Protein AF-A0A5A7TIL2-F1 (afdb_monomer)

Mean predicted aligned error: 17.7 Å

Organism: Cucumis melo var. makuwa (NCBI:txid1194695)

Secondary structure (DSSP, 8-state):
------S-EEEETTEEEE-GGGGGS-TT-GGGG-TTTTSS---SPPPP---HHHHHHHHHT---------TT----------GGG--------TT-----TT-----

pLDDT: mean 71.72, std 18.34, range [30.27, 95.81]

Sequence (107 aa):
MEYERVSGTFRIIGKIAFMGHQHYLPNNHVWRRSKLHDGSVERRPPPVVLNGHDILEQVDFLEFQVMSEHPLLKDKKRKRPLNWMKRSTLLNIEGKTKDTSNAQLDI

Radius of gyration: 23.95 Å; Cα contacts (8 Å, |Δi|>4): 46; chains: 1; bounding box: 37×59×50 Å

Structure (mmCIF, N/CA/C/O backbone):
data_AF-A0A5A7TIL2-F1
#
_entry.id   AF-A0A5A7TIL2-F1
#
loop_
_atom_site.group_PDB
_atom_site.id
_atom_site.type_symbol
_atom_site.label_atom_id
_atom_site.label_alt_id
_atom_site.label_comp_id
_atom_site.label_asym_id
_atom_site.label_entity_id
_atom_site.label_seq_id
_atom_site.pdbx_PDB_ins_code
_atom_site.Cartn_x
_atom_site.Cartn_y
_atom_site.Cartn_z
_atom_site.occupancy
_atom_site.B_iso_or_equiv
_atom_site.auth_seq_id
_atom_site.auth_comp_id
_atom_site.auth_asym_id
_atom_site.auth_atom_id
_atom_site.pdbx_PDB_model_num
ATOM 1 N N . MET A 1 1 ? 20.584 -14.104 8.918 1.00 30.52 1 MET A N 1
ATOM 2 C CA . MET A 1 1 ? 19.147 -14.293 8.641 1.00 30.52 1 MET A CA 1
ATOM 3 C C . MET A 1 1 ? 18.546 -12.914 8.495 1.00 30.52 1 MET A C 1
ATOM 5 O O . MET A 1 1 ? 18.341 -12.225 9.485 1.00 30.52 1 MET A O 1
ATOM 9 N N . GLU A 1 2 ? 18.453 -12.455 7.254 1.00 30.27 2 GLU A N 1
ATOM 10 C CA . GLU A 1 2 ? 17.947 -11.130 6.916 1.00 30.27 2 GLU A CA 1
ATOM 11 C C . GLU A 1 2 ? 16.422 -11.235 6.865 1.00 30.27 2 GLU A C 1
ATOM 13 O O . GLU A 1 2 ? 15.879 -12.015 6.086 1.00 30.27 2 GLU A O 1
ATOM 18 N N . TYR A 1 3 ? 15.730 -10.536 7.763 1.00 33.62 3 TYR A N 1
ATOM 19 C CA . TYR A 1 3 ? 14.277 -10.447 7.703 1.00 33.62 3 TYR A CA 1
ATOM 20 C C . TYR A 1 3 ? 13.921 -9.671 6.436 1.00 33.62 3 TYR A C 1
ATOM 22 O O . TYR A 1 3 ? 14.131 -8.457 6.371 1.00 33.62 3 TYR A O 1
ATOM 30 N N . GLU A 1 4 ? 13.399 -10.361 5.421 1.00 39.22 4 GLU A N 1
ATOM 31 C CA . GLU A 1 4 ? 12.752 -9.696 4.296 1.00 39.22 4 GLU A CA 1
ATOM 32 C C . GLU A 1 4 ? 11.705 -8.728 4.859 1.00 39.22 4 GLU A C 1
ATOM 34 O O . GLU A 1 4 ? 10.888 -9.091 5.708 1.00 39.22 4 GLU A O 1
ATOM 39 N N . ARG A 1 5 ? 11.746 -7.457 4.442 1.00 49.62 5 ARG A N 1
ATOM 40 C CA . ARG A 1 5 ? 10.744 -6.465 4.850 1.00 49.62 5 ARG A CA 1
ATOM 41 C C . ARG A 1 5 ? 9.397 -6.861 4.245 1.00 49.62 5 ARG A C 1
ATOM 43 O O . ARG A 1 5 ? 9.062 -6.467 3.128 1.00 49.62 5 ARG A O 1
ATOM 50 N N . VAL A 1 6 ? 8.626 -7.641 4.997 1.00 52.16 6 VAL A N 1
ATOM 51 C CA . VAL A 1 6 ? 7.275 -8.082 4.621 1.00 52.16 6 VAL A CA 1
ATOM 52 C C . VAL A 1 6 ? 6.308 -6.892 4.546 1.00 52.16 6 VAL A C 1
ATOM 54 O O . VAL A 1 6 ? 5.357 -6.926 3.774 1.00 52.16 6 VAL A O 1
ATOM 57 N N . SER A 1 7 ? 6.576 -5.786 5.253 1.00 54.84 7 SER A N 1
ATOM 58 C CA . SER A 1 7 ? 5.752 -4.576 5.171 1.00 54.84 7 SER A CA 1
ATOM 59 C C . SER A 1 7 ? 6.455 -3.482 4.360 1.00 54.84 7 SER A C 1
ATOM 61 O O . SER A 1 7 ? 7.538 -3.009 4.705 1.00 54.84 7 SER A O 1
ATOM 63 N N . GLY A 1 8 ? 5.833 -3.058 3.255 1.00 67.19 8 GLY A N 1
ATOM 64 C CA . GLY A 1 8 ? 6.268 -1.924 2.427 1.00 67.19 8 GLY A CA 1
ATOM 65 C C . GLY A 1 8 ? 6.041 -0.567 3.101 1.00 67.19 8 GLY A C 1
ATOM 66 O O . GLY A 1 8 ? 5.698 0.402 2.426 1.00 67.19 8 GLY A O 1
ATOM 67 N N . THR A 1 9 ? 6.151 -0.506 4.429 1.00 70.25 9 THR A N 1
ATOM 68 C CA . THR A 1 9 ? 5.963 0.712 5.212 1.00 70.25 9 THR A CA 1
ATOM 69 C C . THR A 1 9 ? 7.303 1.234 5.707 1.00 70.25 9 THR A C 1
ATOM 71 O O . THR A 1 9 ? 8.188 0.476 6.100 1.00 70.25 9 THR A O 1
ATOM 74 N N . PHE A 1 10 ? 7.459 2.551 5.679 1.00 75.81 10 PHE A N 1
ATOM 75 C CA . PHE A 1 10 ? 8.645 3.250 6.152 1.00 75.81 10 PHE A CA 1
ATOM 76 C C . PHE A 1 10 ? 8.237 4.323 7.153 1.00 75.81 10 PHE A C 1
ATOM 78 O O . PHE A 1 10 ? 7.133 4.875 7.108 1.00 75.81 10 PHE A O 1
ATOM 85 N N . ARG A 1 11 ? 9.142 4.611 8.087 1.00 78.62 11 ARG A N 1
ATOM 86 C CA . ARG A 1 11 ? 8.954 5.679 9.064 1.00 78.62 11 ARG A CA 1
ATOM 87 C C . ARG A 1 11 ? 9.53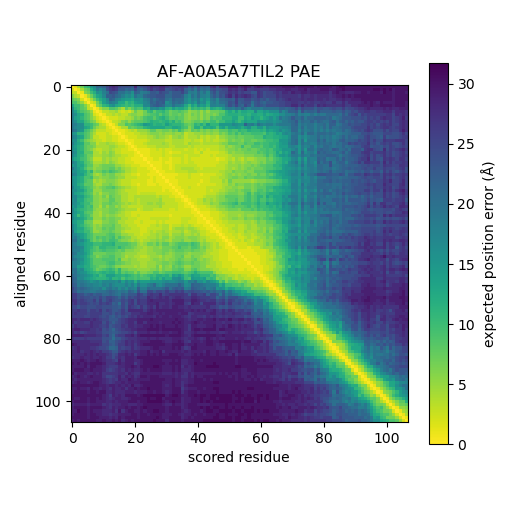1 6.967 8.492 1.00 7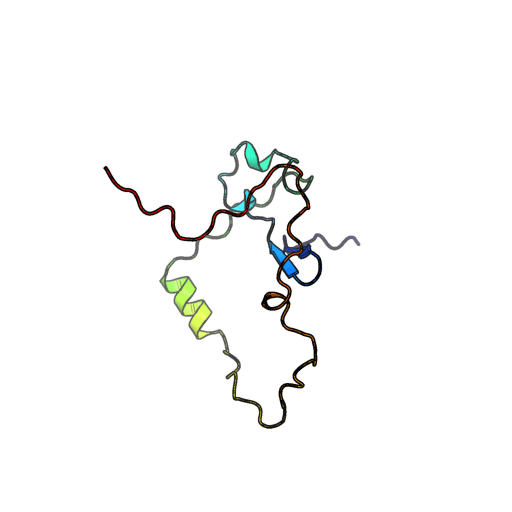8.62 11 ARG A C 1
ATOM 89 O O . ARG A 1 11 ? 10.741 7.089 8.338 1.00 78.62 11 ARG A O 1
ATOM 96 N N . ILE A 1 12 ? 8.657 7.926 8.220 1.00 80.50 12 ILE A N 1
ATOM 97 C CA . ILE A 1 12 ? 9.029 9.338 8.091 1.00 80.50 12 ILE A CA 1
ATOM 98 C C . ILE A 1 12 ? 8.906 9.945 9.491 1.00 80.50 12 ILE A C 1
ATOM 100 O O . ILE A 1 12 ? 8.205 9.404 10.340 1.00 80.50 12 ILE A O 1
ATOM 104 N N . ILE A 1 13 ? 9.590 11.047 9.783 1.00 87.62 13 ILE A N 1
ATOM 105 C CA . ILE A 1 13 ? 9.577 11.701 11.102 1.00 87.62 13 ILE A CA 1
ATOM 106 C C . ILE A 1 13 ? 8.147 11.781 11.679 1.00 87.62 13 ILE A C 1
ATOM 108 O O . ILE A 1 13 ? 7.299 12.530 11.194 1.00 87.62 13 ILE A O 1
ATOM 112 N N . GLY A 1 14 ? 7.879 10.977 12.715 1.00 84.81 14 GLY A N 1
ATOM 113 C CA . GLY A 1 14 ? 6.587 10.902 13.407 1.00 84.81 14 GLY A CA 1
ATOM 114 C C . GLY A 1 14 ? 5.410 10.318 12.610 1.00 84.81 14 GLY A C 1
ATOM 115 O O . GLY A 1 14 ? 4.285 10.388 13.098 1.00 84.81 14 GLY A O 1
ATOM 116 N N . LYS A 1 15 ? 5.628 9.760 11.412 1.00 87.81 15 LYS A N 1
ATOM 117 C CA . LYS A 1 15 ? 4.589 9.209 10.527 1.00 87.81 15 LYS A CA 1
ATOM 118 C C . LYS A 1 15 ? 5.005 7.857 9.947 1.00 87.81 15 LYS A C 1
ATOM 120 O O . LYS A 1 15 ? 6.183 7.594 9.725 1.00 87.81 15 LYS A O 1
ATOM 125 N N . ILE A 1 16 ? 4.027 7.006 9.667 1.00 86.38 16 ILE A N 1
ATOM 126 C CA . ILE A 1 16 ? 4.227 5.792 8.873 1.00 86.38 16 ILE A CA 1
ATOM 127 C C . ILE A 1 16 ? 3.636 6.074 7.502 1.00 86.38 16 ILE A C 1
ATOM 129 O O . ILE A 1 16 ? 2.511 6.560 7.404 1.00 86.38 16 ILE A O 1
ATOM 133 N N . ALA A 1 17 ? 4.406 5.806 6.459 1.00 82.56 17 ALA A N 1
ATOM 134 C CA . ALA A 1 17 ? 3.940 5.913 5.091 1.00 82.56 17 ALA A CA 1
ATOM 135 C C . ALA A 1 17 ? 4.106 4.558 4.397 1.00 82.56 17 ALA A C 1
ATOM 137 O O . ALA A 1 17 ? 5.019 3.791 4.700 1.00 82.56 17 ALA A O 1
ATOM 138 N N . PHE A 1 18 ? 3.175 4.242 3.504 1.00 84.19 18 PHE A N 1
ATOM 139 C CA . PHE A 1 18 ? 3.188 3.024 2.704 1.00 84.19 18 PHE A CA 1
ATOM 140 C C . PHE A 1 18 ? 3.787 3.337 1.329 1.00 84.19 18 PHE A C 1
ATOM 142 O O . PHE A 1 18 ? 3.331 4.264 0.667 1.00 84.19 18 PHE A O 1
ATOM 149 N N . MET A 1 19 ? 4.803 2.583 0.898 1.00 82.56 19 MET A N 1
ATOM 150 C CA . MET A 1 19 ? 5.454 2.755 -0.416 1.00 82.56 19 MET A CA 1
ATOM 151 C C . MET A 1 19 ? 5.222 1.609 -1.387 1.00 82.56 19 MET A C 1
ATOM 153 O O . MET A 1 19 ? 5.493 1.783 -2.571 1.00 82.56 19 MET A O 1
ATOM 157 N N . GLY A 1 20 ? 4.676 0.478 -0.938 1.00 86.31 20 GLY A N 1
ATOM 158 C CA . GLY A 1 20 ? 4.465 -0.725 -1.757 1.00 86.31 20 GLY A CA 1
ATOM 159 C C . GLY A 1 20 ? 3.303 -0.644 -2.753 1.00 86.31 20 GLY A C 1
ATOM 160 O O . GLY A 1 20 ? 2.713 -1.663 -3.093 1.00 86.31 20 GLY A O 1
ATOM 161 N N . HIS A 1 21 ? 2.923 0.549 -3.203 1.00 87.12 21 HIS A N 1
ATOM 162 C CA . HIS A 1 21 ? 1.786 0.750 -4.104 1.00 87.12 21 HIS A CA 1
ATOM 163 C C . HIS A 1 21 ? 2.027 0.183 -5.519 1.00 87.12 21 HIS A C 1
ATOM 165 O O . HIS A 1 21 ? 1.077 -0.185 -6.205 1.00 87.12 21 HIS A O 1
ATOM 171 N N . GLN A 1 22 ? 3.287 0.035 -5.948 1.00 90.62 22 GLN A N 1
ATOM 172 C CA . GLN A 1 22 ? 3.638 -0.543 -7.256 1.00 90.62 22 GLN A CA 1
ATOM 173 C C 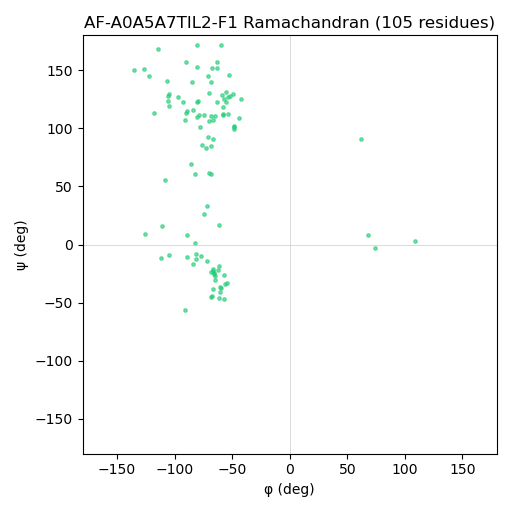. GLN A 1 22 ? 3.189 -2.007 -7.398 1.00 90.62 22 GLN A C 1
ATOM 175 O O . GLN A 1 22 ? 3.006 -2.490 -8.514 1.00 90.62 22 GLN A O 1
ATOM 180 N N . HIS A 1 23 ? 2.971 -2.706 -6.281 1.00 90.06 23 HIS A N 1
ATOM 181 C CA . HIS A 1 23 ? 2.528 -4.096 -6.262 1.00 90.06 23 HIS A CA 1
ATOM 182 C C . HIS A 1 23 ? 1.121 -4.278 -6.860 1.00 90.06 23 HIS A C 1
ATOM 184 O O . HIS A 1 23 ? 0.846 -5.326 -7.440 1.00 90.06 23 HIS A O 1
ATOM 190 N N . TYR A 1 24 ? 0.272 -3.245 -6.801 1.00 90.38 24 TYR A N 1
ATOM 191 C CA . TYR A 1 24 ? -1.087 -3.238 -7.361 1.00 90.38 24 TYR A CA 1
ATOM 192 C C . TYR A 1 24 ? -1.122 -3.054 -8.886 1.00 90.38 24 TYR A C 1
ATOM 194 O O . TYR A 1 24 ? -2.173 -3.198 -9.505 1.00 90.38 24 TYR A O 1
ATOM 202 N N . LEU A 1 25 ? 0.014 -2.727 -9.508 1.00 90.62 25 LEU A N 1
ATOM 203 C CA . LEU A 1 25 ? 0.107 -2.599 -10.959 1.00 90.62 25 LEU A CA 1
ATOM 204 C C . LEU A 1 25 ? 0.251 -3.978 -11.620 1.00 90.62 25 LEU A C 1
ATOM 206 O O . LEU A 1 25 ? 0.846 -4.881 -11.020 1.00 90.62 25 LEU A O 1
ATOM 210 N N . PRO A 1 26 ? -0.196 -4.134 -12.883 1.00 89.94 26 PRO A N 1
ATOM 211 C CA . PRO A 1 26 ? 0.014 -5.358 -13.649 1.00 89.94 26 PRO A CA 1
ATOM 212 C C . PRO A 1 26 ? 1.488 -5.771 -13.681 1.00 89.94 26 PRO A C 1
ATOM 214 O O . PRO A 1 26 ? 2.372 -4.921 -13.774 1.00 89.94 26 PRO A O 1
ATOM 217 N N . ASN A 1 27 ? 1.769 -7.076 -13.691 1.00 89.00 27 ASN A N 1
ATOM 218 C CA . ASN A 1 27 ? 3.141 -7.601 -13.614 1.00 89.00 27 ASN A CA 1
ATOM 219 C C . ASN A 1 27 ? 4.099 -7.042 -14.683 1.00 89.00 27 ASN A C 1
ATOM 221 O O . ASN A 1 27 ? 5.284 -6.862 -14.410 1.00 89.00 27 ASN A O 1
ATOM 225 N N . ASN A 1 28 ? 3.604 -6.740 -15.889 1.00 90.38 28 ASN A N 1
ATOM 226 C CA . ASN A 1 28 ? 4.420 -6.189 -16.977 1.00 90.38 28 ASN A CA 1
ATOM 227 C C . ASN A 1 28 ? 4.487 -4.647 -16.985 1.00 90.38 28 ASN A C 1
ATOM 229 O O . ASN A 1 28 ? 4.990 -4.051 -17.935 1.00 90.38 28 ASN A O 1
ATOM 233 N N . HIS A 1 29 ? 3.971 -3.974 -15.954 1.00 92.69 29 HIS A N 1
ATOM 234 C CA . HIS A 1 29 ? 3.960 -2.518 -15.902 1.00 92.69 29 HIS A CA 1
ATOM 235 C C . HIS A 1 29 ? 5.377 -1.958 -15.702 1.00 92.69 29 HIS A C 1
ATOM 237 O O . HIS A 1 29 ? 6.089 -2.345 -14.773 1.00 92.69 29 HIS A O 1
ATOM 243 N N . VAL A 1 30 ? 5.780 -0.990 -16.532 1.00 93.81 30 VAL A N 1
ATOM 244 C CA . VAL A 1 30 ? 7.137 -0.405 -16.524 1.00 93.81 30 VAL A CA 1
ATOM 245 C C . VAL A 1 30 ? 7.541 0.159 -15.160 1.00 93.81 30 VAL A C 1
ATOM 247 O O . VAL A 1 30 ? 8.693 0.038 -14.750 1.00 93.81 30 VAL A O 1
ATOM 250 N N . TRP A 1 31 ? 6.585 0.706 -14.406 1.00 91.00 31 TRP A N 1
ATOM 251 C CA . TRP A 1 31 ? 6.854 1.250 -13.074 1.00 91.00 31 TRP A CA 1
ATOM 252 C C . TRP A 1 31 ? 7.252 0.202 -12.040 1.00 91.00 31 TRP A C 1
ATOM 254 O O . TRP A 1 31 ? 7.963 0.571 -11.116 1.00 91.00 31 TRP A O 1
ATOM 264 N N . ARG A 1 32 ? 6.914 -1.085 -12.202 1.00 91.94 32 ARG A N 1
ATOM 265 C CA . ARG A 1 32 ? 7.438 -2.142 -11.316 1.00 91.94 32 ARG A CA 1
ATOM 266 C C . ARG A 1 32 ? 8.950 -2.330 -11.456 1.00 91.94 32 ARG A C 1
ATOM 268 O O . ARG A 1 32 ? 9.604 -2.767 -10.518 1.00 91.94 32 ARG A O 1
ATOM 275 N N . ARG A 1 33 ? 9.518 -1.978 -12.616 1.00 91.56 33 ARG A N 1
ATOM 276 C CA . ARG A 1 33 ? 10.965 -2.043 -12.896 1.00 91.56 33 ARG A CA 1
ATOM 277 C C . ARG A 1 33 ? 11.706 -0.762 -12.510 1.00 91.56 33 ARG A C 1
ATOM 279 O O . ARG A 1 33 ? 12.935 -0.746 -12.519 1.00 91.56 33 ARG A O 1
ATOM 286 N N . SER A 1 34 ? 10.975 0.307 -12.197 1.00 91.00 34 SER A N 1
ATOM 287 C CA . SER A 1 34 ? 11.554 1.604 -11.866 1.00 91.00 34 SER A CA 1
ATOM 288 C C . SER A 1 34 ? 12.024 1.643 -10.417 1.00 91.00 34 SER A C 1
ATOM 290 O O . SER A 1 34 ? 11.221 1.502 -9.499 1.00 91.00 34 SER A O 1
ATOM 292 N N . LYS A 1 35 ? 13.311 1.942 -10.225 1.00 89.94 35 LYS A N 1
ATOM 293 C CA . LYS A 1 35 ? 13.923 2.172 -8.907 1.00 89.94 35 LYS A CA 1
ATOM 294 C C . LYS A 1 35 ? 13.708 3.592 -8.375 1.00 89.94 35 LYS A C 1
ATOM 296 O O . LYS A 1 35 ? 14.220 3.925 -7.313 1.00 89.94 35 LYS A O 1
ATOM 301 N N . LEU A 1 36 ? 12.986 4.447 -9.105 1.00 86.81 36 LEU A N 1
ATOM 302 C CA . LEU A 1 36 ? 12.799 5.852 -8.727 1.00 86.81 36 LEU A CA 1
ATOM 303 C C . LEU A 1 36 ? 11.975 6.028 -7.445 1.00 86.81 36 LEU A C 1
ATOM 305 O O . LEU A 1 36 ? 12.056 7.083 -6.827 1.00 86.81 36 LEU A O 1
ATOM 309 N N . HIS A 1 37 ? 11.176 5.028 -7.060 1.00 81.38 37 HIS A N 1
ATOM 310 C CA . HIS A 1 37 ? 10.251 5.155 -5.938 1.00 81.38 37 HIS A CA 1
ATOM 311 C C . HIS A 1 37 ? 10.864 4.731 -4.595 1.00 81.38 37 HIS A C 1
ATOM 313 O O . HIS A 1 37 ? 10.889 5.518 -3.653 1.00 81.38 37 HIS A O 1
ATOM 319 N N . ASP A 1 38 ? 11.367 3.500 -4.498 1.00 82.56 38 ASP A N 1
ATOM 320 C CA . ASP A 1 38 ? 11.911 2.920 -3.261 1.00 82.56 38 ASP A CA 1
ATOM 321 C C . ASP A 1 38 ? 13.346 2.379 -3.428 1.00 82.56 38 ASP A C 1
ATOM 323 O O . ASP A 1 38 ? 13.875 1.704 -2.543 1.00 82.56 38 ASP A O 1
ATOM 327 N N . GLY A 1 39 ? 13.984 2.651 -4.572 1.00 87.56 39 GLY A N 1
ATOM 328 C CA . GLY A 1 39 ? 15.297 2.107 -4.924 1.00 87.56 39 GLY A CA 1
ATOM 329 C C . GLY A 1 39 ? 15.280 0.627 -5.322 1.00 87.56 39 GLY A C 1
ATOM 330 O O . GLY A 1 39 ? 16.324 0.089 -5.703 1.00 87.56 39 GLY A O 1
ATOM 331 N N . SER A 1 40 ? 14.124 -0.036 -5.263 1.00 87.50 40 SER A N 1
ATOM 332 C CA . SER A 1 40 ? 13.963 -1.465 -5.492 1.00 87.50 40 SER A CA 1
ATOM 333 C C . SER A 1 40 ? 13.136 -1.749 -6.751 1.00 87.50 40 SER A C 1
ATOM 335 O O . SER A 1 40 ? 12.604 -0.858 -7.407 1.00 87.50 40 SER A O 1
ATOM 337 N N . VAL A 1 41 ? 13.138 -3.013 -7.169 1.00 90.12 41 VAL A N 1
ATOM 338 C CA . VAL A 1 41 ? 12.298 -3.503 -8.267 1.00 90.12 41 VAL A CA 1
ATOM 339 C C . VAL A 1 41 ? 11.181 -4.309 -7.624 1.00 90.12 41 VAL A C 1
ATOM 341 O O . VAL A 1 41 ? 11.462 -5.274 -6.913 1.00 90.12 41 VAL A O 1
ATOM 344 N N . GLU A 1 42 ? 9.929 -3.949 -7.894 1.00 91.25 42 GLU A N 1
ATOM 345 C CA . GLU A 1 42 ? 8.764 -4.603 -7.301 1.00 91.25 42 GLU A CA 1
ATOM 346 C C . GLU A 1 42 ? 8.488 -5.941 -8.008 1.00 91.25 42 GLU A C 1
ATOM 348 O O . GLU A 1 42 ? 7.953 -6.000 -9.122 1.00 91.25 42 GLU A O 1
ATOM 353 N N . ARG A 1 43 ? 8.902 -7.032 -7.355 1.00 90.25 43 ARG A N 1
ATOM 354 C CA . ARG A 1 43 ? 8.832 -8.415 -7.864 1.00 90.25 43 ARG A CA 1
ATOM 355 C C . ARG A 1 43 ? 7.728 -9.251 -7.233 1.00 90.25 43 ARG A C 1
ATOM 357 O O . ARG A 1 43 ? 7.501 -10.369 -7.684 1.00 90.25 43 ARG A O 1
ATOM 364 N N . ARG A 1 44 ? 7.063 -8.752 -6.191 1.00 89.44 44 ARG A N 1
ATOM 365 C CA . ARG A 1 44 ? 5.996 -9.501 -5.523 1.00 89.44 44 ARG A CA 1
ATOM 366 C C . ARG A 1 44 ? 4.836 -9.747 -6.512 1.00 89.44 44 ARG A C 1
ATOM 368 O O . ARG A 1 44 ? 4.669 -8.935 -7.429 1.00 89.44 44 ARG A O 1
ATOM 375 N N . PRO A 1 45 ? 4.039 -10.822 -6.372 1.00 86.56 45 PRO A N 1
ATOM 376 C CA . PRO A 1 45 ? 2.839 -11.030 -7.200 1.00 86.56 45 PRO A CA 1
ATOM 377 C C . PRO A 1 45 ? 1.844 -9.870 -7.022 1.00 86.56 45 PRO A C 1
ATOM 379 O O . PRO A 1 45 ? 2.089 -9.026 -6.183 1.00 86.56 45 PRO A O 1
ATOM 382 N N . PRO A 1 46 ? 0.759 -9.746 -7.794 1.00 85.50 46 PRO A N 1
ATOM 383 C CA . PRO A 1 46 ? -0.329 -8.831 -7.451 1.00 85.50 46 PRO A CA 1
ATOM 384 C C . PRO A 1 46 ? -0.992 -9.243 -6.124 1.00 85.50 46 PRO A C 1
ATOM 386 O O . PRO A 1 46 ? -0.918 -10.422 -5.756 1.00 85.50 46 PRO A O 1
ATOM 389 N N . PRO A 1 47 ? -1.666 -8.320 -5.416 1.00 87.50 47 PRO A N 1
ATOM 390 C CA . PRO A 1 47 ? -2.366 -8.681 -4.198 1.00 87.50 47 PRO A CA 1
ATOM 391 C C . PRO A 1 47 ? -3.550 -9.586 -4.539 1.00 87.50 47 PRO A C 1
ATOM 393 O O . PRO A 1 47 ? -4.121 -9.504 -5.631 1.00 87.50 47 PRO A O 1
ATOM 396 N N . VAL A 1 48 ? -3.927 -10.438 -3.589 1.00 89.19 48 VAL A N 1
ATOM 397 C CA . VAL A 1 48 ? -5.125 -11.271 -3.722 1.00 89.19 48 VAL A CA 1
ATOM 398 C C . VAL A 1 48 ? -6.337 -10.350 -3.803 1.00 89.19 48 VAL A C 1
ATOM 400 O O . VAL A 1 48 ? -6.561 -9.523 -2.919 1.00 89.19 48 VAL A O 1
ATOM 403 N N . VAL A 1 49 ? -7.103 -10.476 -4.884 1.00 88.81 49 VAL A N 1
ATOM 404 C CA . VAL A 1 49 ? -8.368 -9.763 -5.036 1.00 88.81 49 VAL A CA 1
ATOM 405 C C . VAL A 1 49 ? -9.414 -10.539 -4.248 1.00 88.81 49 VAL A C 1
ATOM 407 O O . VAL A 1 49 ? -9.774 -11.649 -4.630 1.00 88.81 49 VAL A O 1
ATOM 410 N N . LEU A 1 50 ? -9.859 -9.963 -3.136 1.00 91.44 50 LEU A N 1
ATOM 411 C CA . LEU A 1 50 ? -10.953 -10.497 -2.333 1.00 91.44 50 LEU A CA 1
ATOM 412 C C . LEU A 1 50 ? -12.283 -10.011 -2.904 1.00 91.44 50 LEU A C 1
ATOM 414 O O . LEU A 1 50 ? -12.399 -8.854 -3.321 1.00 91.44 50 LEU A O 1
ATOM 418 N N . ASN A 1 51 ? -13.284 -10.886 -2.930 1.00 94.38 51 ASN A N 1
ATOM 419 C CA . ASN A 1 51 ? -14.639 -10.476 -3.279 1.00 94.38 51 ASN A CA 1
ATOM 420 C C . ASN A 1 51 ? -15.340 -9.836 -2.059 1.00 94.38 51 ASN A C 1
ATOM 422 O O . ASN A 1 51 ? -14.821 -9.845 -0.943 1.00 94.38 51 ASN A O 1
ATOM 426 N N . GLY A 1 52 ? -16.529 -9.260 -2.266 1.00 95.81 52 GLY A N 1
ATOM 427 C CA . GLY A 1 52 ? -17.267 -8.596 -1.185 1.00 95.81 52 GLY A CA 1
ATOM 428 C C . GLY A 1 52 ? -17.632 -9.525 -0.022 1.00 95.81 52 GLY A C 1
ATOM 429 O O . GLY A 1 52 ? -17.568 -9.101 1.125 1.00 95.81 52 GLY A O 1
ATOM 430 N N . HIS A 1 53 ? -17.963 -10.786 -0.302 1.00 95.44 53 HIS A N 1
ATOM 431 C CA . HIS A 1 53 ? -18.278 -11.783 0.719 1.00 95.44 53 HIS A CA 1
ATOM 432 C C . HIS A 1 53 ? -17.039 -12.162 1.541 1.00 95.44 53 HIS A C 1
ATOM 434 O O . HIS A 1 53 ? -17.115 -12.168 2.763 1.00 95.44 53 HIS A O 1
ATOM 440 N N . ASP A 1 54 ? -15.889 -12.395 0.897 1.00 93.88 54 ASP A N 1
ATOM 441 C CA . ASP A 1 54 ? -14.633 -12.716 1.596 1.00 93.88 54 ASP A CA 1
ATOM 442 C C . ASP A 1 54 ? -14.221 -11.586 2.556 1.00 93.88 54 ASP A C 1
ATOM 444 O O . ASP A 1 54 ? -13.700 -11.830 3.643 1.00 93.88 54 ASP A O 1
ATOM 448 N N . ILE A 1 55 ? -14.452 -10.330 2.155 1.00 93.62 55 ILE A N 1
ATOM 449 C CA . ILE A 1 55 ? -14.174 -9.157 2.994 1.00 93.62 55 ILE A CA 1
ATOM 450 C C . ILE A 1 55 ? -15.124 -9.118 4.193 1.00 93.62 55 ILE A C 1
ATOM 452 O O . ILE A 1 55 ? -14.674 -8.845 5.303 1.00 93.62 55 ILE A O 1
ATOM 456 N N . LEU A 1 56 ? -16.419 -9.378 3.986 1.00 93.56 56 LEU A N 1
ATOM 457 C CA . LEU A 1 56 ? -17.404 -9.408 5.072 1.00 93.56 56 LEU A CA 1
ATOM 458 C C . LEU A 1 56 ? -17.070 -10.497 6.091 1.00 93.56 56 LEU A C 1
ATOM 460 O O . LEU A 1 56 ? -17.014 -10.210 7.281 1.00 93.56 56 LEU A O 1
ATOM 464 N N . GLU A 1 57 ? -16.747 -11.699 5.616 1.00 93.38 57 GLU A N 1
ATOM 465 C CA . GLU A 1 57 ? -16.323 -12.806 6.469 1.00 93.38 57 GLU A CA 1
ATOM 466 C C . GLU A 1 57 ? -15.097 -12.418 7.311 1.00 93.38 57 GLU A C 1
ATOM 468 O O . GLU A 1 57 ? -15.093 -12.593 8.527 1.00 93.38 57 GLU A O 1
ATOM 473 N N . GLN A 1 58 ? -14.075 -11.805 6.703 1.00 92.00 58 GLN A N 1
ATOM 474 C CA . GLN A 1 58 ? -12.905 -11.326 7.446 1.00 92.00 58 GLN A CA 1
ATOM 475 C C . GLN A 1 58 ? -13.257 -10.277 8.504 1.00 92.00 58 GLN A C 1
ATOM 477 O O . GLN A 1 58 ? -12.685 -10.307 9.591 1.00 92.00 58 GLN A O 1
ATOM 482 N N . VAL A 1 59 ? -14.164 -9.347 8.192 1.00 90.38 59 VAL A N 1
ATOM 483 C CA . VAL A 1 59 ? -14.593 -8.298 9.128 1.00 90.38 59 VAL A CA 1
ATOM 484 C C . VAL A 1 59 ? -15.362 -8.887 10.306 1.00 90.38 59 VAL A C 1
ATOM 486 O O . VAL A 1 59 ? -15.145 -8.442 11.431 1.00 90.38 59 VAL A O 1
ATOM 489 N N . ASP A 1 60 ? -16.189 -9.905 10.079 1.00 90.25 60 ASP A N 1
ATOM 490 C CA . ASP A 1 60 ? -16.950 -10.572 11.139 1.00 90.25 60 ASP A CA 1
ATOM 491 C C . ASP A 1 60 ? -16.037 -11.296 12.143 1.00 90.25 60 ASP A C 1
ATOM 493 O O . ASP A 1 60 ? -16.345 -11.362 13.334 1.00 90.25 60 ASP A O 1
ATOM 497 N N . PHE A 1 61 ? -14.878 -11.788 11.694 1.00 86.00 61 PHE A N 1
ATOM 498 C CA . PHE A 1 61 ? -13.867 -12.395 12.565 1.00 86.00 61 PHE A CA 1
ATOM 499 C C . PHE A 1 61 ? -12.957 -11.381 13.279 1.00 86.00 61 PHE A C 1
ATOM 501 O O . PHE A 1 61 ? -12.171 -11.778 14.146 1.00 86.00 61 PHE A O 1
ATOM 508 N N . LEU A 1 62 ? -13.020 -10.086 12.948 1.00 87.38 62 LEU A N 1
ATOM 509 C CA . LEU A 1 62 ? -12.239 -9.066 13.645 1.00 87.38 62 LEU A CA 1
ATOM 510 C C . LEU A 1 62 ? -12.907 -8.709 14.975 1.00 87.38 62 LEU A C 1
ATOM 512 O O . LEU A 1 62 ? -13.936 -8.039 15.026 1.00 87.38 62 LEU A O 1
ATOM 516 N N . GLU A 1 63 ? -12.261 -9.085 16.078 1.00 81.50 63 GLU A N 1
ATOM 517 C CA . GLU A 1 63 ? -12.624 -8.572 17.395 1.00 81.50 63 GLU A CA 1
ATOM 518 C C . GLU A 1 63 ? -12.200 -7.099 17.478 1.00 81.50 63 GLU A C 1
ATOM 520 O O . GLU A 1 63 ? -11.056 -6.754 17.793 1.00 81.50 63 GLU A O 1
ATOM 525 N N . PHE A 1 64 ? -13.118 -6.196 17.130 1.00 74.56 64 PHE A N 1
ATOM 526 C CA . PHE A 1 64 ? -12.901 -4.773 17.339 1.00 74.56 64 PHE A CA 1
ATOM 527 C C . PHE A 1 64 ? -12.812 -4.525 18.839 1.00 74.56 64 PHE A C 1
ATOM 529 O O . PHE A 1 64 ? -13.808 -4.613 19.559 1.00 74.56 64 PHE A O 1
ATOM 536 N N . GLN A 1 65 ? -11.615 -4.180 19.317 1.00 68.38 65 GLN A N 1
ATOM 537 C CA . GLN A 1 65 ? -11.469 -3.674 20.669 1.00 68.38 65 GLN A CA 1
ATOM 538 C C . GLN A 1 65 ? -12.360 -2.439 20.788 1.00 68.38 65 GLN A C 1
ATOM 540 O O . GLN A 1 65 ? -12.109 -1.417 20.144 1.00 68.38 65 GLN A O 1
ATOM 545 N N . VAL A 1 66 ? -13.429 -2.555 21.582 1.00 64.88 66 VAL A N 1
ATOM 546 C CA . VAL A 1 66 ? -14.288 -1.425 21.918 1.00 64.88 66 VAL A CA 1
ATOM 547 C C . VAL A 1 66 ? -13.357 -0.359 22.473 1.00 64.88 66 VAL A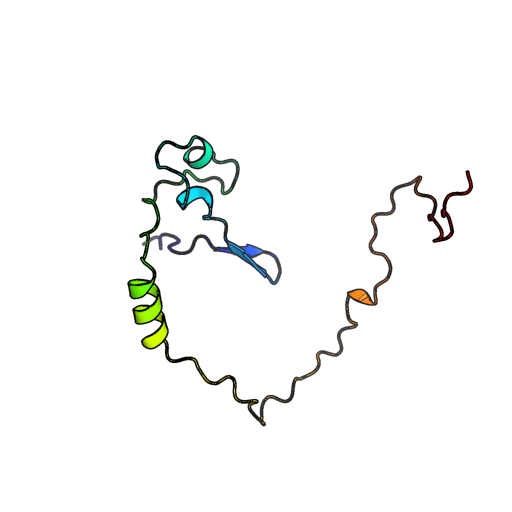 C 1
ATOM 549 O O . VAL A 1 66 ? -12.744 -0.542 23.526 1.00 64.88 66 VAL A O 1
ATOM 552 N N . MET A 1 67 ? -13.216 0.741 21.735 1.00 57.00 67 MET A N 1
ATOM 553 C CA . MET A 1 67 ? -12.550 1.955 22.194 1.00 57.00 67 MET A CA 1
ATOM 554 C C . MET A 1 67 ? -13.450 2.584 23.260 1.00 57.00 67 MET A C 1
ATOM 556 O O . MET A 1 67 ? -14.003 3.662 23.072 1.00 57.00 67 MET A O 1
ATOM 560 N N . SER A 1 68 ? -13.685 1.868 24.360 1.00 53.06 68 SER A N 1
ATOM 561 C CA . SER A 1 68 ? -14.330 2.429 25.529 1.00 53.06 68 SER A CA 1
ATOM 562 C C . SER A 1 68 ? -13.442 3.580 25.960 1.00 53.06 68 SER A C 1
ATOM 564 O O . SER A 1 68 ? -12.230 3.380 26.098 1.00 53.06 68 SER A O 1
ATOM 566 N N . GLU A 1 69 ? -14.022 4.762 26.152 1.00 61.94 69 GLU A N 1
ATOM 567 C CA . GLU A 1 69 ? -13.368 5.833 26.890 1.00 61.94 69 GLU A CA 1
ATOM 568 C C . GLU A 1 69 ? -12.843 5.234 28.191 1.00 61.94 69 GLU A C 1
ATOM 570 O O . GLU A 1 69 ? -13.598 4.960 29.120 1.00 61.94 69 GLU A O 1
ATOM 575 N N . HIS A 1 70 ? -11.552 4.922 28.225 1.00 54.66 70 HIS A N 1
ATOM 576 C CA . HIS A 1 70 ? -10.961 4.277 29.375 1.00 54.66 70 HIS A CA 1
ATOM 577 C C . HIS A 1 70 ? -10.860 5.374 30.439 1.00 54.66 70 HIS A C 1
ATOM 579 O O . HIS A 1 70 ? -10.053 6.291 30.258 1.00 54.66 70 HIS A O 1
ATOM 585 N N . PRO A 1 71 ? -11.622 5.332 31.551 1.00 58.00 71 PRO A N 1
ATOM 586 C CA . PRO A 1 71 ? -11.721 6.469 32.476 1.00 58.00 71 PRO A CA 1
ATOM 587 C C . PRO A 1 71 ? -10.372 6.852 33.112 1.00 58.00 71 PRO A C 1
ATOM 589 O O . PRO A 1 71 ? -10.194 7.958 33.623 1.00 58.00 71 PRO A O 1
ATOM 592 N N . LEU A 1 72 ? -9.396 5.933 33.073 1.00 57.59 72 LEU A N 1
ATOM 593 C CA . LEU A 1 72 ? -8.023 6.154 33.535 1.00 57.59 72 LEU A CA 1
ATOM 594 C C . LEU A 1 72 ? -7.092 6.823 32.512 1.00 57.59 72 LEU A C 1
ATOM 596 O O . LEU A 1 72 ? -6.044 7.336 32.909 1.00 57.59 72 LEU A O 1
ATOM 600 N N . LEU A 1 73 ? -7.436 6.859 31.224 1.00 57.31 73 LEU A N 1
ATOM 601 C CA . LEU A 1 73 ? -6.664 7.586 30.219 1.00 57.31 73 LEU A CA 1
ATOM 602 C C . LEU A 1 73 ? -7.128 9.040 30.208 1.00 57.31 73 LEU A C 1
ATOM 604 O O . LEU A 1 73 ? -7.728 9.526 29.258 1.00 57.31 73 LEU A O 1
ATOM 608 N N . LYS A 1 74 ? -6.824 9.766 31.289 1.00 60.91 74 LYS A N 1
ATOM 609 C CA . LYS A 1 74 ? -6.828 11.226 31.221 1.00 60.91 74 LYS A CA 1
ATOM 610 C C . LYS A 1 74 ? -5.838 11.593 30.132 1.00 60.91 74 LYS A C 1
ATOM 612 O O . LYS A 1 74 ? -4.636 11.378 30.321 1.00 60.91 74 LYS A O 1
ATOM 617 N N . ASP A 1 75 ? -6.333 12.133 29.023 1.0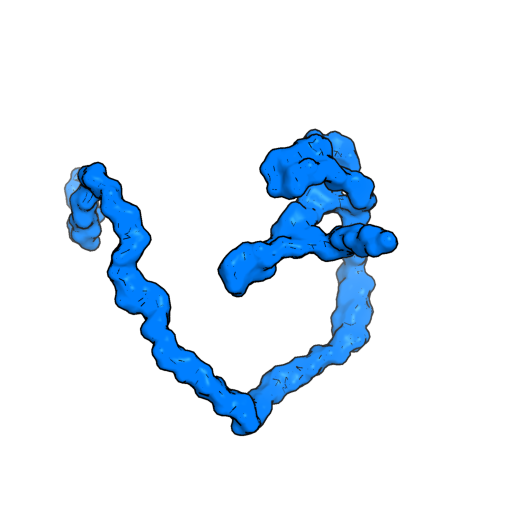0 57.50 75 ASP A N 1
ATOM 618 C CA . ASP A 1 75 ? -5.500 12.762 28.013 1.00 57.50 75 ASP A CA 1
ATOM 619 C C . ASP A 1 75 ? -4.554 13.713 28.736 1.00 57.50 75 ASP A C 1
ATOM 621 O O . ASP A 1 75 ? -4.929 14.806 29.176 1.00 57.50 75 ASP A O 1
ATOM 625 N N . LYS A 1 76 ? -3.297 13.291 28.903 1.00 61.16 76 LYS A N 1
ATOM 626 C CA . LYS A 1 76 ? -2.230 14.192 29.307 1.00 61.16 76 LYS A CA 1
ATOM 627 C C . LYS A 1 76 ? -2.054 15.107 28.112 1.00 61.16 76 LYS A C 1
ATOM 629 O O . LYS A 1 76 ? -1.218 14.837 27.251 1.00 61.16 76 LYS A O 1
ATOM 634 N N . LYS A 1 77 ? -2.874 16.165 28.044 1.00 60.38 77 LYS A N 1
ATOM 635 C CA . LYS A 1 77 ? -2.729 17.275 27.108 1.00 60.38 77 LYS A CA 1
ATOM 636 C C . LYS A 1 77 ? -1.272 17.688 27.193 1.00 60.38 77 LYS A C 1
ATOM 638 O O . LYS A 1 77 ? -0.847 18.338 28.150 1.00 60.38 77 LYS A O 1
ATOM 643 N N . ARG A 1 78 ? -0.470 17.254 26.222 1.00 60.53 78 ARG A N 1
ATOM 644 C CA . ARG A 1 78 ? 0.889 17.754 26.081 1.00 60.53 78 ARG A CA 1
ATOM 645 C C . ARG A 1 78 ? 0.714 19.256 25.922 1.00 60.53 78 ARG A C 1
ATOM 647 O O . ARG A 1 78 ? 0.056 19.686 24.979 1.00 60.53 78 ARG A O 1
AT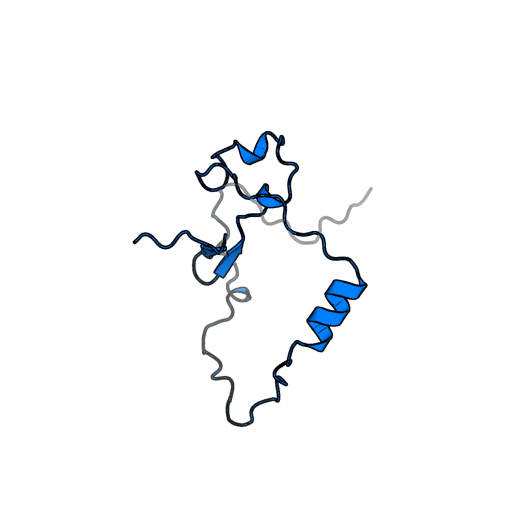OM 654 N N . LYS A 1 79 ? 1.269 20.044 26.847 1.00 60.62 79 LYS A N 1
ATOM 655 C CA . LYS A 1 79 ? 1.354 21.507 26.744 1.00 60.62 79 LYS A CA 1
ATOM 656 C C . LY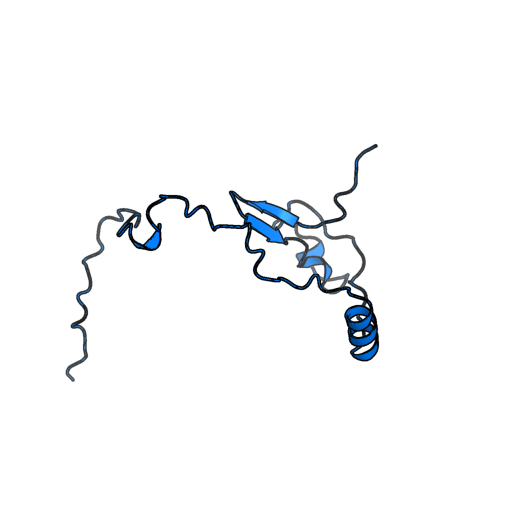S A 1 79 ? 2.325 21.876 25.618 1.00 60.62 79 LYS A C 1
ATOM 658 O O . LYS A 1 79 ? 3.385 22.440 25.852 1.00 60.62 79 LYS A O 1
ATOM 663 N N . ARG A 1 80 ? 2.019 21.461 24.393 1.00 62.28 80 ARG A N 1
ATOM 664 C CA . ARG A 1 80 ? 2.713 21.893 23.190 1.00 62.28 80 ARG A CA 1
ATOM 665 C C . ARG A 1 80 ? 1.773 22.865 22.491 1.00 62.28 80 ARG A C 1
ATOM 667 O O . ARG A 1 80 ? 0.611 22.507 22.299 1.00 62.28 80 ARG A O 1
ATOM 674 N N . PRO A 1 81 ? 2.230 24.077 22.146 1.00 61.78 81 PRO A N 1
ATOM 675 C CA . PRO A 1 81 ? 1.423 24.970 21.336 1.00 61.78 81 PRO A CA 1
ATOM 676 C C . PRO A 1 81 ? 1.047 24.236 20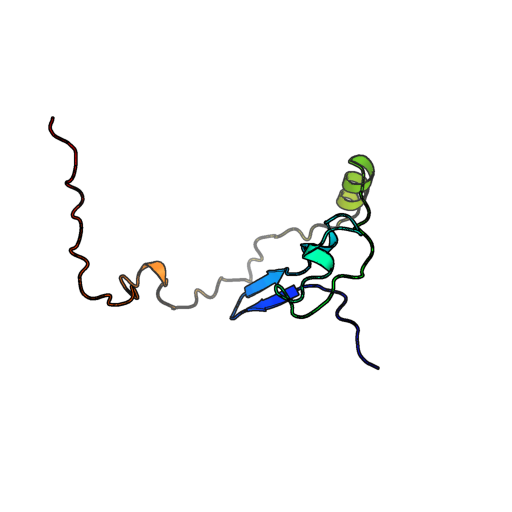.049 1.00 61.78 81 PRO A C 1
ATOM 678 O O . PRO A 1 81 ? 1.897 23.607 19.410 1.00 61.78 81 PRO A O 1
ATOM 681 N N . LEU A 1 82 ? -0.240 24.274 19.717 1.00 65.50 82 LEU A N 1
ATOM 682 C CA . LEU A 1 82 ? -0.757 23.730 18.474 1.00 65.50 82 LEU A CA 1
ATOM 683 C C . LEU A 1 82 ? 0.010 24.387 17.321 1.00 65.50 82 LEU A C 1
ATOM 685 O O . LEU A 1 82 ? 0.079 25.609 17.217 1.00 65.50 82 LEU A O 1
ATOM 689 N N . ASN A 1 83 ? 0.646 23.575 16.484 1.00 59.09 83 ASN A N 1
ATOM 690 C CA . ASN A 1 83 ? 1.475 24.048 15.375 1.00 59.09 83 ASN A CA 1
ATOM 691 C C . ASN A 1 83 ? 0.708 24.965 14.402 1.00 59.09 83 ASN A C 1
ATOM 693 O O . ASN A 1 83 ? 1.320 25.849 13.819 1.00 59.09 83 ASN A O 1
ATOM 697 N N . TRP A 1 84 ? -0.616 24.834 14.293 1.00 57.84 84 TRP A N 1
ATOM 698 C CA . TRP A 1 84 ? -1.470 25.708 13.484 1.00 57.84 84 TRP A CA 1
ATOM 699 C C . TRP A 1 84 ? -1.651 27.126 14.061 1.00 57.84 84 TRP A C 1
ATOM 701 O O . TRP A 1 84 ? -2.048 28.030 13.334 1.00 57.84 84 TRP A O 1
ATOM 711 N N . MET A 1 85 ? -1.287 27.360 15.330 1.00 53.59 85 MET A N 1
ATOM 712 C CA . MET A 1 85 ? -1.133 28.707 15.903 1.00 53.59 85 MET A CA 1
ATOM 713 C C . MET A 1 85 ? 0.225 29.346 15.569 1.00 53.59 85 MET A C 1
ATOM 715 O O . MET A 1 85 ? 0.383 30.554 15.749 1.00 53.59 85 MET A O 1
ATOM 719 N N . LYS A 1 86 ? 1.209 28.588 15.054 1.00 51.00 86 LYS A N 1
ATOM 720 C CA . LYS A 1 86 ? 2.415 29.182 14.459 1.00 51.00 86 LYS A CA 1
ATOM 721 C C . LYS A 1 86 ? 2.059 29.713 13.074 1.00 51.00 86 LYS A C 1
ATOM 723 O O . LYS A 1 86 ? 2.252 29.044 12.062 1.00 51.00 86 LYS A O 1
ATOM 728 N N . ARG A 1 87 ? 1.556 30.947 13.030 1.00 51.25 87 ARG A N 1
ATOM 729 C CA . ARG A 1 87 ? 1.622 31.757 11.811 1.00 51.25 87 ARG A CA 1
ATOM 730 C C . ARG A 1 87 ? 3.094 31.809 11.367 1.00 51.25 87 ARG A C 1
ATOM 732 O O . ARG A 1 87 ? 3.965 32.123 12.170 1.00 51.25 87 ARG A O 1
ATOM 739 N N . SER A 1 88 ? 3.323 31.447 10.104 1.00 53.97 88 SER A N 1
ATOM 740 C CA . SER A 1 88 ? 4.569 31.562 9.333 1.00 53.97 88 SER A CA 1
ATOM 741 C C . SER A 1 88 ? 5.809 30.800 9.833 1.00 53.97 88 SER A C 1
ATOM 743 O O . SER A 1 88 ? 6.695 31.359 10.468 1.00 53.97 88 SER A O 1
ATOM 745 N N . THR A 1 89 ? 5.973 29.564 9.363 1.00 55.53 89 THR A N 1
ATOM 746 C CA . THR A 1 89 ? 7.249 29.173 8.731 1.00 55.53 89 THR A CA 1
ATOM 747 C C . THR A 1 89 ? 6.997 29.035 7.232 1.00 55.53 89 THR A C 1
ATOM 749 O O . THR A 1 89 ? 7.145 27.964 6.651 1.00 55.53 89 THR A O 1
ATOM 752 N N . LEU A 1 90 ? 6.482 30.105 6.624 1.00 58.22 90 LEU A N 1
ATOM 753 C CA . LEU A 1 90 ? 6.487 30.231 5.175 1.00 58.22 90 LEU A CA 1
ATOM 754 C C . LEU A 1 90 ? 7.896 30.682 4.814 1.00 58.22 90 LEU A C 1
ATOM 756 O O . LEU A 1 90 ? 8.394 31.654 5.378 1.00 58.22 90 LEU A O 1
ATOM 760 N N . LEU A 1 91 ? 8.544 29.907 3.951 1.00 57.84 91 LEU A N 1
ATOM 761 C CA . LEU A 1 91 ? 9.831 30.227 3.349 1.00 57.84 91 LEU A CA 1
ATOM 762 C C . LEU A 1 91 ? 9.831 31.704 2.937 1.00 57.84 91 LEU A C 1
ATOM 764 O O . LEU A 1 91 ? 8.921 32.151 2.237 1.00 57.84 91 LEU A O 1
ATOM 768 N N . ASN A 1 92 ? 10.820 32.451 3.421 1.00 53.81 92 ASN A N 1
ATOM 769 C CA . ASN A 1 92 ? 10.997 33.859 3.102 1.00 53.81 92 ASN A CA 1
ATOM 770 C C . ASN A 1 92 ? 11.491 33.940 1.649 1.00 53.81 92 ASN A C 1
ATOM 772 O O . ASN A 1 92 ? 12.691 33.936 1.393 1.00 53.81 92 ASN A O 1
ATOM 776 N N . ILE A 1 93 ? 10.560 33.883 0.697 1.00 59.41 93 ILE A N 1
ATOM 777 C CA . ILE A 1 93 ? 10.845 34.065 -0.725 1.00 59.41 93 ILE A CA 1
ATOM 778 C C . ILE A 1 93 ? 10.709 35.562 -0.992 1.00 59.41 93 ILE A C 1
ATOM 780 O O . ILE A 1 93 ? 9.630 36.133 -0.821 1.00 59.41 93 ILE A O 1
ATOM 784 N N . GLU A 1 94 ? 11.817 36.196 -1.357 1.00 44.22 94 GLU A N 1
ATOM 785 C CA . GLU A 1 94 ? 11.856 37.601 -1.752 1.00 44.22 94 GLU A CA 1
ATOM 786 C C . GLU A 1 94 ? 10.887 37.832 -2.926 1.00 44.22 94 GLU A C 1
ATOM 788 O O . GLU A 1 94 ? 10.936 37.1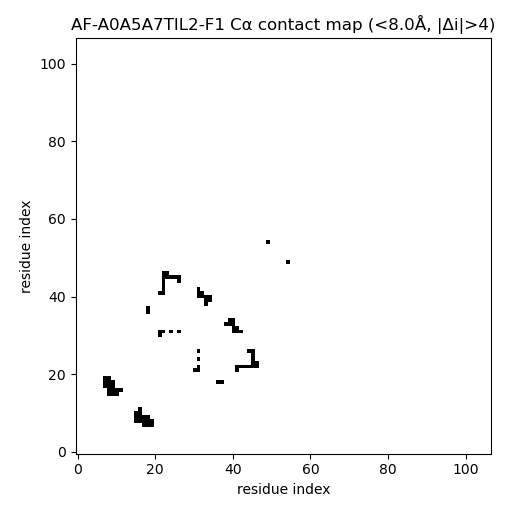18 -3.927 1.00 44.22 94 GLU A O 1
ATOM 793 N N . GLY A 1 95 ? 9.954 38.780 -2.776 1.00 59.97 95 GLY A N 1
ATOM 794 C CA . GLY A 1 95 ? 9.047 39.199 -3.854 1.00 59.97 95 GLY A CA 1
ATOM 795 C C . GLY A 1 95 ? 7.568 38.806 -3.741 1.00 59.97 95 GLY A C 1
ATOM 796 O O . GLY A 1 95 ? 6.808 39.143 -4.644 1.00 59.97 95 GLY A O 1
ATOM 797 N N . LYS A 1 96 ? 7.099 38.153 -2.664 1.00 46.72 96 LYS A N 1
ATOM 798 C CA . LYS A 1 96 ? 5.644 37.996 -2.440 1.00 46.72 96 LYS A CA 1
ATOM 799 C C . LYS A 1 96 ? 5.054 39.138 -1.605 1.00 46.72 96 LYS A C 1
ATOM 801 O O . LYS A 1 96 ? 5.233 39.187 -0.389 1.00 46.72 96 LYS A O 1
ATOM 806 N N . THR A 1 97 ? 4.295 40.023 -2.249 1.00 57.44 97 THR A N 1
ATOM 807 C CA . THR A 1 97 ? 3.346 40.927 -1.583 1.00 57.44 97 THR A CA 1
ATOM 808 C C . THR A 1 97 ? 2.175 40.134 -0.999 1.00 57.44 97 THR A C 1
ATOM 810 O O . THR A 1 97 ? 1.713 39.157 -1.581 1.00 57.44 97 THR A O 1
ATOM 813 N N . LYS A 1 98 ? 1.732 40.522 0.203 1.00 52.31 98 LYS A N 1
ATOM 814 C CA . LYS A 1 98 ? 0.574 39.930 0.881 1.00 52.31 98 LYS A CA 1
ATOM 815 C C . LYS A 1 98 ? -0.691 40.308 0.114 1.00 52.31 98 LYS A C 1
ATOM 817 O O . LYS A 1 98 ? -1.098 41.464 0.176 1.00 52.31 98 LYS A O 1
ATOM 822 N N . ASP A 1 99 ? -1.325 39.347 -0.540 1.00 51.47 99 ASP A N 1
ATOM 823 C CA . ASP A 1 99 ? -2.654 39.562 -1.104 1.00 51.47 99 ASP A CA 1
ATOM 824 C C . ASP A 1 99 ? -3.662 39.665 0.048 1.00 51.47 99 ASP A C 1
ATOM 826 O O . ASP A 1 99 ? -3.957 38.698 0.755 1.00 51.47 99 ASP A O 1
ATOM 830 N N . THR A 1 100 ? -4.131 40.886 0.302 1.00 49.47 100 THR A N 1
ATOM 831 C CA . THR A 1 100 ? -5.256 41.157 1.202 1.00 49.47 100 THR A CA 1
ATOM 832 C C . THR A 1 100 ? -6.549 40.683 0.541 1.00 49.47 100 THR A C 1
ATOM 834 O O . THR A 1 100 ? -6.705 40.800 -0.670 1.00 49.47 100 THR A O 1
ATOM 837 N N . SER A 1 101 ? -7.491 40.180 1.339 1.00 47.03 101 SER A N 1
ATOM 838 C CA . SER A 1 101 ? -8.756 39.530 0.946 1.00 47.03 101 SER A CA 1
ATOM 839 C C . SER A 1 101 ? -9.758 40.379 0.140 1.00 47.03 101 SER A C 1
ATOM 841 O O . SER A 1 101 ? -10.924 40.013 0.064 1.00 47.03 101 SER A O 1
ATOM 843 N N . ASN A 1 102 ? -9.337 41.497 -0.449 1.00 48.97 102 ASN A N 1
ATOM 844 C CA . ASN A 1 102 ? -10.208 42.461 -1.121 1.00 48.97 102 ASN A CA 1
ATOM 845 C C . ASN A 1 102 ? -10.019 42.492 -2.645 1.00 48.97 102 ASN A C 1
ATOM 847 O O . ASN A 1 102 ? -10.469 43.431 -3.288 1.00 48.97 102 ASN A O 1
ATOM 851 N N . ALA A 1 103 ? -9.386 41.484 -3.246 1.00 53.06 103 ALA A N 1
ATOM 852 C CA . ALA A 1 103 ? -9.401 41.323 -4.700 1.00 53.06 103 ALA A CA 1
ATOM 853 C C . ALA A 1 103 ? -10.697 40.612 -5.139 1.00 53.06 103 ALA A C 1
ATOM 855 O O . ALA A 1 103 ? -10.667 39.500 -5.663 1.00 53.06 103 ALA A O 1
ATOM 856 N N . GLN A 1 104 ? -11.844 41.234 -4.855 1.00 48.06 104 GLN A N 1
ATOM 857 C CA . GLN A 1 104 ? -13.111 40.899 -5.496 1.00 48.06 104 GLN A CA 1
ATOM 858 C C . GLN A 1 104 ? -13.264 41.829 -6.705 1.00 48.06 104 GLN A C 1
ATOM 860 O O . GLN A 1 104 ? -13.158 43.043 -6.575 1.00 48.06 104 GLN A O 1
ATOM 865 N N . LEU A 1 105 ? -13.409 41.205 -7.872 1.00 46.50 105 LEU A N 1
ATOM 866 C CA . LEU A 1 105 ? -13.552 41.800 -9.200 1.00 46.50 105 LEU A CA 1
ATOM 867 C C . LEU A 1 105 ? -14.619 42.903 -9.245 1.00 46.50 105 LEU A C 1
ATOM 869 O O . LEU A 1 105 ? -15.766 42.631 -8.900 1.00 46.50 105 LEU A O 1
ATOM 873 N N . ASP A 1 106 ? -14.248 44.065 -9.786 1.00 45.94 106 ASP A N 1
ATOM 874 C CA . ASP A 1 106 ? -15.168 45.016 -10.410 1.00 45.94 106 ASP A CA 1
ATOM 875 C C . ASP A 1 106 ? -14.783 45.161 -11.896 1.00 45.94 106 ASP A C 1
ATOM 877 O O . ASP A 1 106 ? -13.711 45.679 -12.208 1.00 45.94 106 ASP A O 1
ATOM 881 N N . ILE A 1 107 ? -15.710 44.679 -12.742 1.00 45.00 107 ILE A N 1
ATOM 882 C CA . ILE A 1 107 ? -15.914 44.846 -14.203 1.00 45.00 107 ILE A CA 1
ATOM 883 C C . ILE A 1 107 ? -14.824 44.313 -15.145 1.00 45.00 107 ILE A C 1
ATOM 885 O O . ILE A 1 107 ? -13.747 44.930 -15.284 1.00 45.00 107 ILE A O 1
#

InterPro domains:
  IPR004242 Transposon, En/Spm-like [PF02992] (13-60)

Foldseek 3Di:
DDPDCPAQWDDDPVDIDHQLPCLQDPPPDPVLCDCPRPNDRNPDHRDDDDDPVSVVVVVVPDPPPPPPVPVPCPPPPPPDPDVVVPDDPPPPDPPDDDDDPPPDDDD

Solvent-accessible surface area (backbone atoms only — not comparable to full-atom values): 7589 Å² total; per-residue (Å²): 136,82,80,73,77,85,62,51,58,46,81,49,96,97,42,80,45,78,68,57,66,56,36,74,46,64,92,86,40,71,68,26,68,40,41,86,81,80,70,47,64,63,75,69,70,64,70,85,84,71,54,75,64,59,50,50,56,53,54,73,70,51,82,72,76,77,84,61,82,53,89,84,67,66,78,75,72,69,94,60,81,60,68,88,74,56,75,75,89,65,80,89,59,90,86,74,77,82,84,64,99,73,85,68,89,81,134